Protein AF-A0A497DZN6-F1 (afdb_monomer_lite)

Radius of gyration: 14.37 Å; chains: 1; bounding box: 33×26×41 Å

Foldseek 3Di:
DDDADEEEAEEQQCLPPVSVVVCCVPPPVPPVQVVPPPDDHPYYGYAYAWDQDPVRDTDGSGDPVVVVVVVVVVVVVVPDD

Structure (mmCIF, N/CA/C/O backbone):
data_AF-A0A497DZN6-F1
#
_entry.id   AF-A0A497DZN6-F1
#
loop_
_atom_site.group_PDB
_atom_site.id
_atom_site.type_symbol
_atom_site.label_atom_id
_atom_site.label_alt_id
_atom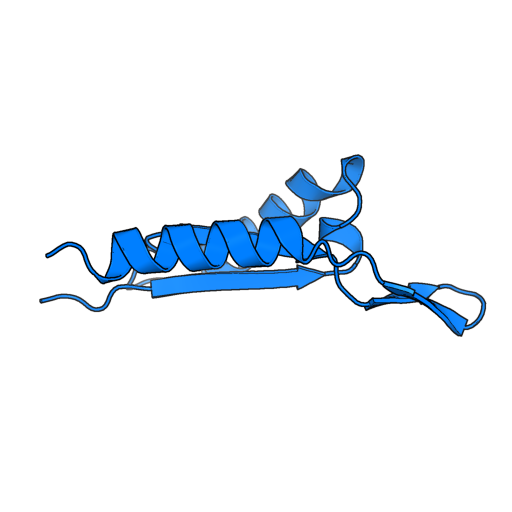_site.label_comp_id
_atom_site.label_asym_id
_atom_site.label_entity_id
_atom_site.label_seq_id
_atom_site.pdbx_PDB_ins_code
_atom_site.Cartn_x
_atom_site.Cartn_y
_atom_site.Cartn_z
_atom_site.occupancy
_atom_site.B_iso_or_equiv
_atom_site.auth_seq_id
_atom_site.auth_comp_id
_atom_site.auth_asym_id
_atom_site.auth_atom_id
_atom_site.pdbx_PDB_model_num
ATOM 1 N N . MET A 1 1 ? -19.702 -0.351 16.911 1.00 58.22 1 MET A N 1
ATOM 2 C CA . MET A 1 1 ? -18.529 -0.825 16.143 1.00 58.22 1 MET A CA 1
ATOM 3 C C . MET A 1 1 ? -18.020 0.310 15.268 1.00 58.22 1 MET A C 1
ATOM 5 O O . MET A 1 1 ? -18.822 0.940 14.589 1.00 58.22 1 MET A O 1
ATOM 9 N N . GLY A 1 2 ? -16.727 0.634 15.344 1.00 82.31 2 GLY A N 1
ATOM 10 C CA . GLY A 1 2 ? -16.113 1.645 14.475 1.00 82.31 2 GLY A CA 1
ATOM 11 C C . GLY A 1 2 ? -15.905 1.107 13.055 1.00 82.31 2 GLY A C 1
ATOM 12 O O . GLY A 1 2 ? -15.756 -0.098 12.868 1.00 82.31 2 GLY A O 1
ATOM 13 N N . LYS A 1 3 ? -15.894 1.985 12.045 1.00 89.25 3 LYS A N 1
ATOM 14 C CA . LYS A 1 3 ? -15.547 1.592 10.668 1.00 89.25 3 LYS A CA 1
ATOM 15 C C . LYS A 1 3 ? -14.066 1.187 10.612 1.00 89.25 3 LYS A C 1
ATOM 17 O O . LYS A 1 3 ? -13.226 1.919 11.128 1.00 89.25 3 LYS A O 1
ATOM 22 N N . LYS A 1 4 ? -13.744 0.062 9.964 1.00 93.75 4 LYS A N 1
ATOM 23 C CA . LYS A 1 4 ? -12.367 -0.309 9.588 1.00 93.75 4 LYS A CA 1
ATOM 24 C C . LYS A 1 4 ? -12.042 0.311 8.222 1.00 93.75 4 LYS A C 1
ATOM 26 O O . LYS A 1 4 ? -12.889 0.313 7.333 1.00 93.75 4 LYS A O 1
ATOM 31 N N . LEU A 1 5 ? -10.833 0.845 8.057 1.00 94.81 5 LEU A N 1
ATOM 32 C CA . LEU A 1 5 ? -10.361 1.469 6.814 1.00 94.81 5 LEU A CA 1
ATOM 33 C C . LEU A 1 5 ? -9.032 0.845 6.403 1.00 94.81 5 LEU A C 1
ATOM 35 O O . LEU A 1 5 ? -8.115 0.794 7.212 1.00 94.81 5 LEU A O 1
ATOM 39 N N . ALA A 1 6 ? -8.901 0.435 5.150 1.00 97.12 6 ALA A N 1
ATOM 40 C CA . ALA A 1 6 ? -7.613 0.152 4.531 1.00 97.12 6 ALA A CA 1
ATOM 41 C C . ALA A 1 6 ? -7.441 1.082 3.333 1.00 97.12 6 ALA A C 1
ATOM 43 O O . ALA A 1 6 ? -8.426 1.433 2.681 1.00 97.12 6 ALA A O 1
ATOM 44 N N . VAL A 1 7 ? -6.210 1.506 3.062 1.00 96.62 7 VAL A N 1
ATOM 45 C CA . VAL A 1 7 ? -5.924 2.433 1.960 1.00 96.62 7 VAL A CA 1
ATOM 46 C C . VAL A 1 7 ? -4.788 1.886 1.117 1.00 96.62 7 VAL A C 1
ATOM 48 O O . VAL A 1 7 ? -3.810 1.390 1.658 1.00 96.62 7 VAL A O 1
ATOM 51 N N . PHE A 1 8 ? -4.877 2.017 -0.200 1.00 96.12 8 PHE A N 1
ATOM 52 C CA . PHE A 1 8 ? -3.715 1.813 -1.053 1.00 96.12 8 PHE A CA 1
ATOM 53 C C . PHE A 1 8 ? -3.540 2.969 -2.028 1.00 96.12 8 PHE A C 1
ATOM 55 O O . PHE A 1 8 ? -4.500 3.665 -2.364 1.00 96.12 8 PHE A O 1
ATOM 62 N N . VAL A 1 9 ? -2.309 3.158 -2.495 1.00 94.94 9 VAL A N 1
ATOM 63 C CA . VAL A 1 9 ? -1.989 4.063 -3.603 1.00 94.94 9 VAL A CA 1
ATOM 64 C C . VAL A 1 9 ? -1.409 3.271 -4.769 1.00 94.94 9 VAL A C 1
ATOM 66 O O . VAL A 1 9 ? -0.660 2.320 -4.572 1.00 94.94 9 VAL A O 1
ATOM 69 N N . CYS A 1 10 ? -1.753 3.666 -5.993 1.00 93.00 10 CYS A N 1
ATOM 70 C CA . CYS A 1 10 ? -1.160 3.138 -7.217 1.00 93.00 10 CYS A CA 1
ATOM 71 C C . CYS A 1 10 ? -0.186 4.178 -7.776 1.00 93.00 10 CYS A C 1
ATOM 73 O O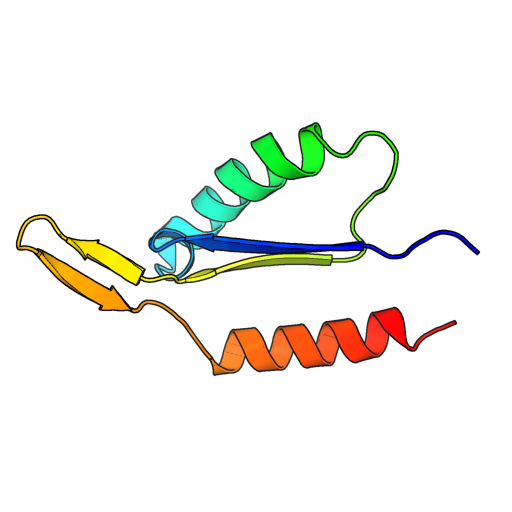 . CYS A 1 10 ? -0.590 5.291 -8.117 1.00 93.00 10 CYS A O 1
ATOM 75 N N . SER A 1 11 ? 1.100 3.842 -7.840 1.00 90.12 11 SER A N 1
ATOM 76 C CA . SER A 1 11 ? 2.148 4.737 -8.328 1.00 90.12 11 SER A CA 1
ATOM 77 C C . SER A 1 11 ? 3.229 3.941 -9.033 1.00 90.12 11 SER A C 1
ATOM 79 O O . SER A 1 11 ? 3.744 2.975 -8.484 1.00 90.12 11 SER A O 1
ATOM 81 N N . GLY A 1 12 ? 3.649 4.385 -10.219 1.00 87.56 12 GLY A N 1
ATOM 82 C CA . GLY A 1 12 ? 4.780 3.775 -10.925 1.00 87.56 12 GLY A CA 1
ATOM 83 C C . GLY A 1 12 ? 6.036 3.630 -10.059 1.00 87.56 12 GLY A C 1
ATOM 84 O O . GLY A 1 12 ? 6.717 2.615 -10.150 1.00 87.56 12 GLY A O 1
ATOM 85 N N . ARG A 1 13 ? 6.277 4.605 -9.166 1.00 87.50 13 ARG A N 1
ATOM 86 C CA . ARG A 1 13 ? 7.396 4.607 -8.210 1.00 87.50 13 ARG A CA 1
ATOM 87 C C . ARG A 1 13 ? 7.299 3.485 -7.181 1.00 87.50 13 ARG A C 1
ATOM 89 O O . ARG A 1 13 ? 8.310 2.922 -6.809 1.00 87.50 13 ARG A O 1
ATOM 96 N N . ALA A 1 14 ? 6.096 3.150 -6.726 1.00 92.50 14 ALA A N 1
ATOM 97 C CA . ALA A 1 14 ? 5.916 2.134 -5.692 1.00 92.50 14 ALA A CA 1
ATOM 98 C C . ALA A 1 14 ? 6.191 0.706 -6.194 1.00 92.50 14 ALA A C 1
ATOM 100 O O . ALA A 1 14 ? 6.334 -0.208 -5.392 1.00 92.50 14 ALA A O 1
ATOM 101 N N . GLY A 1 15 ? 6.263 0.511 -7.514 1.00 90.94 15 GLY A N 1
ATOM 102 C CA . GLY A 1 15 ? 6.668 -0.761 -8.110 1.00 90.94 15 GLY A CA 1
ATOM 103 C C . GLY A 1 15 ? 8.171 -0.869 -8.381 1.00 90.94 15 GLY A C 1
ATOM 104 O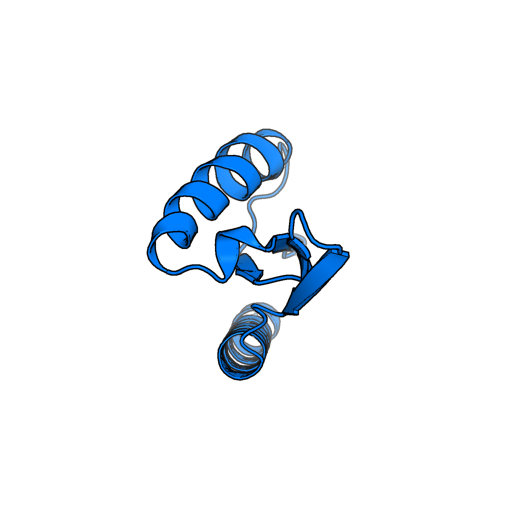 O . GLY A 1 15 ? 8.621 -1.919 -8.823 1.00 90.94 15 GLY A O 1
ATOM 105 N N . GLU A 1 16 ? 8.943 0.191 -8.130 1.00 90.56 16 GLU A N 1
ATOM 106 C CA . GLU A 1 16 ? 10.408 0.175 -8.178 1.00 90.56 16 GLU A CA 1
ATOM 107 C C . GLU A 1 16 ? 10.916 -0.046 -6.740 1.00 90.56 16 GLU A C 1
ATOM 109 O O . GLU A 1 16 ? 10.575 0.730 -5.843 1.00 90.56 16 GLU A O 1
ATOM 114 N N . VAL A 1 17 ? 11.694 -1.109 -6.497 1.00 90.50 17 VAL A N 1
ATOM 115 C CA . VAL A 1 17 ? 12.089 -1.547 -5.138 1.00 90.50 17 VAL A CA 1
ATOM 116 C C . VAL A 1 17 ? 12.797 -0.427 -4.375 1.00 90.50 17 VAL A C 1
ATOM 118 O O . VAL A 1 17 ? 12.499 -0.173 -3.210 1.00 90.50 17 VAL A O 1
ATOM 121 N N . GLU A 1 18 ? 13.670 0.306 -5.055 1.00 93.81 18 GLU A N 1
ATOM 122 C CA . GLU A 1 18 ? 14.468 1.395 -4.498 1.00 93.81 18 GLU A CA 1
ATOM 123 C C . GLU A 1 18 ? 13.629 2.645 -4.190 1.00 93.81 18 GLU A C 1
ATOM 125 O O . GLU A 1 18 ? 14.046 3.504 -3.414 1.00 93.81 18 GLU A O 1
ATOM 130 N N . GLN A 1 19 ? 12.439 2.768 -4.789 1.00 93.12 19 GLN A N 1
ATOM 131 C CA . GLN A 1 19 ? 11.538 3.907 -4.592 1.00 93.12 19 GLN A CA 1
ATOM 132 C C . GLN A 1 19 ? 10.312 3.582 -3.736 1.00 93.12 19 GLN A C 1
ATOM 134 O O . GLN A 1 19 ? 9.539 4.494 -3.428 1.00 93.12 19 GLN A O 1
ATOM 139 N N . TYR A 1 20 ? 10.132 2.324 -3.333 1.00 94.25 20 TYR A N 1
ATOM 140 C CA . TYR A 1 20 ? 8.979 1.881 -2.556 1.00 94.25 20 TYR A CA 1
ATOM 141 C C . TYR A 1 20 ? 8.824 2.670 -1.244 1.00 94.25 20 TYR A C 1
ATOM 143 O O . TYR A 1 20 ? 7.791 3.306 -1.026 1.00 94.25 20 TYR A O 1
ATOM 151 N N . GLU A 1 21 ? 9.876 2.744 -0.422 1.00 95.81 21 GLU A N 1
ATOM 152 C CA . GLU A 1 21 ? 9.834 3.483 0.851 1.00 95.81 21 GLU A CA 1
ATOM 153 C C . GLU A 1 21 ? 9.574 4.979 0.647 1.00 95.81 21 GLU A C 1
ATOM 155 O O . GLU A 1 21 ? 8.811 5.602 1.389 1.00 95.81 21 GLU A O 1
ATOM 160 N N . LEU A 1 22 ? 10.141 5.562 -0.414 1.00 95.19 22 LEU A N 1
ATOM 161 C CA . LEU A 1 22 ? 9.884 6.954 -0.770 1.00 95.19 22 LEU A CA 1
ATOM 162 C C . LEU A 1 22 ? 8.418 7.170 -1.177 1.00 95.19 22 LEU A C 1
ATOM 164 O O . LEU A 1 22 ? 7.833 8.203 -0.848 1.00 95.19 22 LEU A O 1
ATOM 168 N N . ALA A 1 23 ? 7.813 6.219 -1.890 1.00 95.00 23 ALA A N 1
ATOM 169 C CA . ALA A 1 23 ? 6.406 6.275 -2.267 1.00 95.00 23 ALA A CA 1
ATOM 170 C C . ALA A 1 23 ? 5.486 6.149 -1.040 1.00 95.00 23 ALA A C 1
ATOM 172 O O . ALA A 1 23 ? 4.525 6.916 -0.928 1.00 95.00 23 ALA A O 1
ATOM 173 N N . ILE A 1 24 ? 5.804 5.255 -0.099 1.00 96.69 24 ILE A N 1
ATOM 174 C CA . ILE A 1 24 ? 5.093 5.136 1.182 1.00 96.69 24 ILE A CA 1
ATOM 175 C C . ILE A 1 24 ? 5.178 6.445 1.968 1.00 96.69 24 ILE A C 1
ATOM 177 O O . ILE A 1 24 ? 4.150 6.995 2.370 1.00 96.69 24 ILE A O 1
ATOM 181 N N . GLU A 1 25 ? 6.382 6.986 2.151 1.00 96.81 25 GLU A N 1
ATOM 182 C CA . GLU A 1 25 ? 6.584 8.234 2.884 1.00 96.81 25 GLU A CA 1
ATOM 183 C C . GLU A 1 25 ? 5.808 9.388 2.238 1.00 96.81 25 GLU A C 1
ATOM 185 O O . GLU A 1 25 ? 5.004 10.058 2.890 1.00 96.81 25 GLU A O 1
ATOM 190 N N . ARG A 1 26 ? 5.978 9.582 0.928 1.00 95.44 26 ARG A N 1
ATOM 191 C CA . ARG A 1 26 ? 5.407 10.723 0.208 1.00 95.44 26 ARG A CA 1
ATOM 192 C C . ARG A 1 26 ? 3.890 10.657 0.075 1.00 95.44 26 ARG A C 1
ATOM 194 O O . ARG A 1 26 ? 3.227 11.672 0.263 1.00 95.44 26 ARG A O 1
ATOM 201 N N . TYR A 1 27 ? 3.334 9.510 -0.305 1.00 95.00 27 TYR A N 1
ATOM 202 C CA . TYR A 1 27 ? 1.911 9.415 -0.641 1.00 95.00 27 TYR A CA 1
ATOM 203 C C . TYR A 1 27 ? 1.074 8.927 0.532 1.00 95.00 27 TYR A C 1
ATOM 205 O O . TYR A 1 27 ? -0.004 9.464 0.787 1.00 95.00 27 TYR A O 1
ATOM 213 N N . VAL A 1 28 ? 1.561 7.939 1.278 1.00 95.38 28 VAL A N 1
ATOM 214 C CA . VAL A 1 28 ? 0.791 7.384 2.387 1.00 95.38 28 VAL A CA 1
ATOM 215 C C . VAL A 1 28 ? 0.970 8.240 3.630 1.00 95.38 28 VAL A C 1
ATOM 217 O O . VAL A 1 28 ? -0.000 8.816 4.116 1.00 95.38 28 VAL A O 1
ATOM 220 N N . ARG A 1 29 ? 2.196 8.389 4.135 1.00 94.38 29 ARG A N 1
ATOM 221 C CA . ARG A 1 29 ? 2.417 9.060 5.424 1.00 94.38 29 ARG A CA 1
ATOM 222 C C . ARG A 1 29 ? 2.189 10.564 5.346 1.00 94.38 29 ARG A C 1
ATOM 224 O O . ARG A 1 29 ? 1.462 11.108 6.172 1.00 94.38 29 ARG A O 1
ATOM 231 N N . GLN A 1 30 ? 2.770 11.238 4.357 1.00 95.31 30 GLN A N 1
ATOM 232 C CA . GLN A 1 30 ? 2.719 12.700 4.274 1.00 95.31 30 GLN A CA 1
ATOM 233 C C . GLN A 1 30 ? 1.414 13.260 3.710 1.00 95.31 30 GLN A C 1
ATOM 235 O O . GLN A 1 30 ? 1.116 14.422 3.979 1.00 95.31 30 GLN A O 1
ATOM 240 N N . VAL A 1 31 ? 0.638 12.468 2.966 1.00 94.31 31 VAL A N 1
ATOM 241 C CA . VAL A 1 31 ? -0.641 12.914 2.393 1.00 94.31 31 VAL A CA 1
ATOM 242 C C . VAL A 1 31 ? -1.799 12.189 3.063 1.00 94.31 31 VAL A C 1
ATOM 244 O O . VAL A 1 31 ? -2.513 12.796 3.857 1.00 94.31 31 VAL A O 1
ATOM 247 N N . ILE A 1 32 ? -1.970 10.890 2.805 1.00 93.50 32 ILE A N 1
ATOM 248 C CA . ILE A 1 32 ? -3.158 10.145 3.250 1.00 93.50 32 ILE A CA 1
ATOM 249 C C . ILE A 1 32 ? -3.294 10.176 4.778 1.00 93.50 32 ILE A C 1
ATOM 251 O O . ILE A 1 32 ? -4.311 10.635 5.294 1.00 93.50 32 ILE A O 1
ATOM 255 N N . LEU A 1 33 ? -2.272 9.735 5.517 1.00 93.50 33 LEU A N 1
ATOM 256 C CA . LEU A 1 33 ? -2.350 9.626 6.976 1.00 93.50 33 LEU A CA 1
ATOM 257 C C . LEU A 1 33 ? -2.435 10.993 7.666 1.00 93.50 33 LEU A C 1
ATOM 259 O O . LEU A 1 33 ? -3.083 11.096 8.703 1.00 93.50 33 LEU A O 1
ATOM 263 N N . LYS A 1 34 ? -1.854 12.053 7.085 1.00 93.44 34 LYS A N 1
ATOM 264 C CA . LYS A 1 34 ? -2.033 13.424 7.596 1.00 93.44 34 LYS A CA 1
ATOM 265 C C . LYS A 1 34 ? -3.454 13.954 7.380 1.00 93.44 34 LYS A C 1
ATOM 267 O O . LYS A 1 34 ? -3.942 14.730 8.200 1.00 93.44 34 LYS A O 1
ATOM 272 N N . CYS A 1 35 ? -4.124 13.558 6.298 1.00 92.62 35 CYS A N 1
ATOM 273 C CA . CYS A 1 35 ? -5.497 13.978 6.007 1.00 92.62 35 CYS A CA 1
ATOM 274 C C . CYS A 1 35 ? -6.551 13.210 6.824 1.00 92.62 35 CYS A C 1
ATOM 276 O O . CYS A 1 35 ? -7.627 13.746 7.098 1.00 92.62 35 CYS A O 1
ATOM 278 N N . LEU A 1 36 ? -6.260 11.975 7.234 1.00 92.25 36 LEU A N 1
ATOM 279 C CA . LEU A 1 36 ? -7.168 11.138 8.019 1.00 92.25 36 LEU A CA 1
ATOM 280 C C . LEU A 1 36 ? -7.183 11.544 9.503 1.00 92.25 36 LEU A C 1
ATOM 282 O O . LEU A 1 36 ? -6.448 11.012 10.329 1.00 92.25 36 LEU A O 1
ATOM 286 N N . LYS A 1 37 ? -8.059 12.492 9.855 1.00 87.62 37 LYS A N 1
ATOM 287 C CA . LYS A 1 37 ? -8.153 13.042 11.224 1.00 87.62 37 LYS A CA 1
ATOM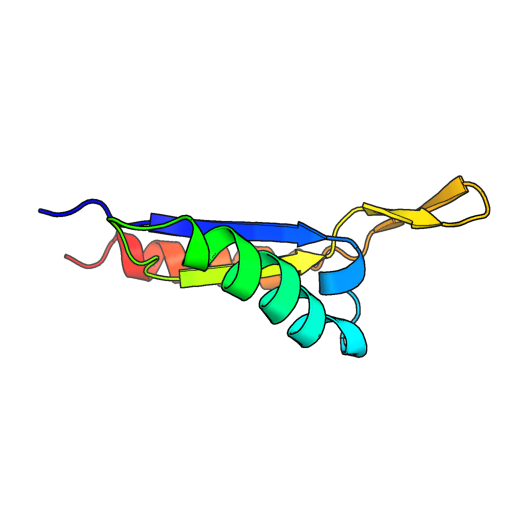 288 C C . LYS A 1 37 ? -8.937 12.174 12.211 1.00 87.62 37 LYS A C 1
ATOM 290 O O . LYS A 1 37 ? -8.693 12.245 13.409 1.00 87.62 37 LYS A O 1
ATOM 295 N N . THR A 1 38 ? -9.904 11.399 11.729 1.00 90.25 38 THR A N 1
ATOM 296 C CA . THR A 1 38 ? -10.912 10.730 12.575 1.00 90.25 38 THR A CA 1
ATOM 297 C C . THR A 1 38 ? -10.821 9.209 12.564 1.00 90.25 38 THR A C 1
ATOM 299 O O . THR A 1 38 ? -11.489 8.549 13.355 1.00 90.25 38 THR A O 1
ATOM 302 N N . ILE A 1 39 ? -10.007 8.637 11.678 1.00 90.88 39 ILE A N 1
ATOM 303 C CA . ILE A 1 39 ? -9.872 7.193 11.510 1.00 90.88 39 ILE A CA 1
ATOM 304 C C . ILE A 1 39 ? -8.426 6.849 11.175 1.00 90.88 39 ILE A C 1
ATOM 306 O O . ILE A 1 39 ? -7.831 7.437 10.277 1.00 90.88 39 ILE A O 1
ATOM 310 N N . LYS A 1 40 ? -7.860 5.877 11.892 1.00 91.31 40 LYS A N 1
ATOM 311 C CA . LYS A 1 40 ? -6.562 5.297 11.543 1.00 91.31 40 LYS A CA 1
ATOM 312 C C . LYS A 1 40 ? -6.800 4.081 10.650 1.00 91.31 40 LYS A C 1
ATOM 314 O O . LYS A 1 40 ? -7.585 3.217 11.045 1.00 91.31 40 LYS A O 1
ATOM 319 N N . PRO A 1 41 ? -6.164 3.993 9.469 1.00 95.19 41 PRO A N 1
ATOM 320 C CA . PRO A 1 41 ? -6.240 2.785 8.670 1.00 95.19 41 PRO A CA 1
ATOM 321 C C . PRO A 1 41 ? -5.702 1.586 9.450 1.00 95.19 41 PRO A C 1
ATOM 323 O O . PRO A 1 41 ? -4.670 1.690 10.110 1.00 95.19 41 PRO A O 1
ATOM 326 N N . VAL A 1 42 ? -6.385 0.449 9.345 1.00 95.88 42 VAL A N 1
ATOM 327 C CA . VAL A 1 42 ? -5.920 -0.835 9.889 1.00 95.88 42 VAL A CA 1
ATOM 328 C C . VAL A 1 42 ? -4.783 -1.423 9.053 1.00 95.88 42 VAL A C 1
ATOM 330 O O . VAL A 1 42 ? -4.021 -2.246 9.541 1.00 95.88 42 VAL A O 1
ATOM 333 N N . ALA A 1 43 ? -4.668 -0.986 7.800 1.00 96.62 43 ALA A N 1
ATOM 334 C CA . ALA A 1 43 ? -3.585 -1.325 6.895 1.00 96.62 43 ALA A CA 1
ATOM 335 C C . ALA A 1 43 ? -3.447 -0.239 5.824 1.00 96.62 43 ALA A C 1
ATOM 337 O O . ALA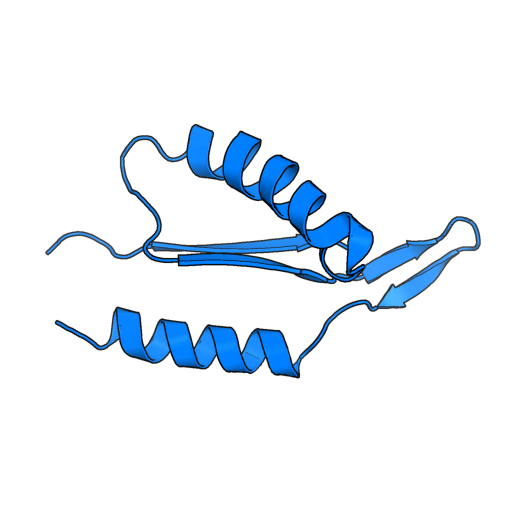 A 1 43 ? -4.425 0.429 5.461 1.00 96.62 43 ALA A O 1
ATOM 338 N N . TYR A 1 44 ? -2.240 -0.084 5.296 1.00 97.25 44 TYR A N 1
ATOM 339 C CA . TYR A 1 44 ? -1.985 0.738 4.126 1.00 97.25 44 TYR A CA 1
ATOM 340 C C . TYR A 1 44 ? -0.879 0.139 3.264 1.00 97.25 44 TYR A C 1
ATOM 342 O O . TYR A 1 44 ? -0.041 -0.589 3.785 1.00 97.25 44 TYR A O 1
ATOM 350 N N . GLU A 1 45 ? -0.888 0.442 1.967 1.00 97.38 45 GLU A N 1
ATOM 351 C CA . GLU A 1 45 ? 0.114 -0.065 1.025 1.00 97.38 45 GLU A CA 1
ATOM 352 C C . GLU A 1 45 ? 0.296 0.868 -0.186 1.00 97.38 45 GLU A C 1
ATOM 354 O O . GLU A 1 45 ? -0.592 1.654 -0.531 1.00 97.38 45 GLU A O 1
ATOM 359 N N . ALA A 1 46 ? 1.443 0.788 -0.852 1.00 96.50 46 ALA A N 1
ATOM 360 C CA . ALA A 1 46 ? 1.694 1.398 -2.145 1.00 96.50 46 ALA A CA 1
ATOM 361 C C . ALA A 1 46 ? 2.035 0.315 -3.175 1.00 96.50 46 ALA A C 1
ATOM 363 O O . ALA A 1 46 ? 3.009 -0.417 -3.041 1.00 96.50 46 ALA A O 1
ATOM 364 N N . PHE A 1 47 ? 1.253 0.249 -4.249 1.00 96.38 47 PHE A N 1
ATOM 365 C CA . PHE A 1 47 ? 1.478 -0.683 -5.346 1.00 96.38 47 PHE A CA 1
ATOM 366 C C . PHE A 1 47 ? 2.024 0.029 -6.570 1.00 96.38 47 PHE A C 1
ATOM 368 O O . PHE A 1 47 ? 1.652 1.170 -6.874 1.00 96.38 47 PHE A O 1
ATOM 375 N N . GLY A 1 48 ? 2.865 -0.690 -7.311 1.00 94.56 48 GLY A N 1
ATOM 376 C CA . GLY A 1 48 ? 3.270 -0.289 -8.645 1.00 94.56 48 GLY A CA 1
ATOM 377 C C . GLY A 1 48 ? 2.072 0.026 -9.531 1.00 94.56 48 GLY A C 1
ATOM 378 O O . GLY A 1 48 ? 0.992 -0.539 -9.384 1.00 94.56 48 GLY A O 1
ATOM 379 N N . GLY A 1 49 ? 2.262 0.962 -10.450 1.00 89.25 49 GLY A N 1
ATOM 380 C CA . GLY A 1 49 ? 1.240 1.389 -11.393 1.00 89.25 49 GLY A CA 1
ATOM 381 C C . GLY A 1 49 ? 1.811 1.553 -12.788 1.00 89.25 49 GLY A C 1
ATOM 382 O O . GLY A 1 49 ? 3.010 1.385 -13.011 1.00 89.25 49 GLY A O 1
ATOM 383 N N . ARG A 1 50 ? 0.946 1.934 -13.726 1.00 83.88 50 ARG A N 1
ATOM 384 C CA . ARG A 1 50 ? 1.387 2.329 -15.064 1.00 83.88 50 ARG A CA 1
ATOM 385 C C . ARG A 1 50 ? 2.034 3.705 -14.999 1.00 83.88 50 ARG A C 1
ATOM 387 O O . ARG A 1 50 ? 1.398 4.669 -14.573 1.00 83.88 50 ARG A O 1
ATOM 394 N N . LYS A 1 51 ? 3.290 3.789 -15.430 1.00 74.44 51 LYS A N 1
ATOM 395 C CA . LYS A 1 51 ? 4.056 5.035 -15.505 1.00 74.44 51 LYS A CA 1
ATOM 396 C C . LYS A 1 51 ? 4.320 5.364 -16.974 1.00 74.44 51 LYS A C 1
ATOM 398 O O . LYS A 1 51 ? 4.883 4.515 -17.665 1.00 74.44 51 LYS A O 1
ATOM 403 N N . PRO A 1 52 ? 3.929 6.551 -17.463 1.00 71.62 52 PRO A N 1
ATOM 404 C CA . PRO A 1 52 ? 4.402 7.011 -18.759 1.00 71.62 52 PRO A CA 1
ATOM 405 C C . PRO A 1 52 ? 5.907 7.286 -18.666 1.00 71.62 52 PRO A C 1
ATOM 407 O O . PRO A 1 52 ? 6.359 7.988 -17.755 1.00 71.62 52 PRO A O 1
ATOM 410 N N . LEU A 1 53 ? 6.675 6.71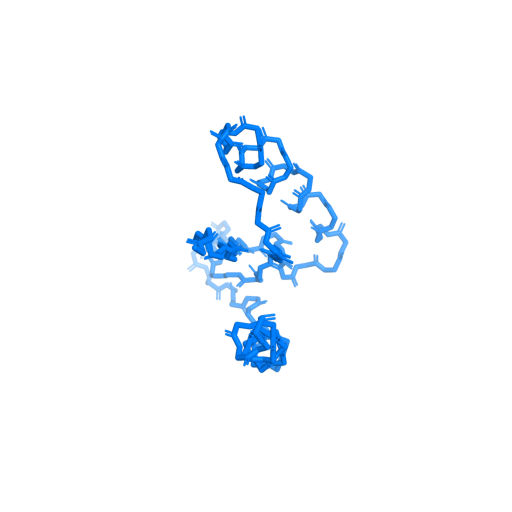9 -19.591 1.00 73.62 53 LEU A N 1
ATOM 411 C CA . LEU A 1 53 ? 8.088 7.028 -19.778 1.00 73.62 53 LEU A CA 1
ATOM 412 C C . LEU A 1 53 ? 8.255 8.157 -20.816 1.00 73.62 53 LEU A C 1
ATOM 414 O O . LEU A 1 53 ? 7.330 8.421 -21.593 1.00 73.62 53 LEU A O 1
ATOM 418 N N . PRO A 1 54 ? 9.403 8.868 -20.818 1.00 75.75 54 PRO A N 1
ATOM 419 C CA . PRO A 1 54 ? 9.646 10.015 -21.703 1.00 75.75 54 PRO A CA 1
ATOM 420 C C . PRO A 1 54 ? 9.451 9.735 -23.204 1.00 75.75 54 PRO A C 1
ATOM 422 O O . PRO A 1 54 ? 9.202 10.658 -23.972 1.00 75.75 54 PRO A O 1
ATOM 425 N N . ASP A 1 55 ? 9.513 8.472 -23.617 1.00 81.31 55 ASP A N 1
ATOM 426 C CA . ASP A 1 55 ? 9.358 7.984 -24.990 1.00 81.31 55 ASP A CA 1
ATOM 427 C C . ASP A 1 55 ? 7.932 7.490 -25.324 1.00 81.31 55 ASP A C 1
ATOM 429 O O . ASP A 1 55 ? 7.722 6.843 -26.348 1.00 81.31 55 ASP A O 1
ATOM 433 N N . ARG A 1 56 ? 6.932 7.800 -24.484 1.00 66.19 56 ARG A N 1
ATOM 434 C CA . ARG A 1 56 ? 5.543 7.296 -24.578 1.00 66.19 56 ARG A CA 1
ATOM 435 C C . ARG A 1 56 ? 5.404 5.780 -24.405 1.00 66.19 56 ARG A C 1
ATOM 437 O O . ARG A 1 56 ? 4.308 5.256 -24.617 1.00 66.19 56 ARG A O 1
ATOM 444 N N . THR A 1 57 ? 6.451 5.073 -23.982 1.00 72.56 57 THR A N 1
ATOM 445 C CA . THR A 1 57 ? 6.293 3.686 -23.546 1.00 72.56 57 THR A CA 1
ATOM 446 C C . THR A 1 57 ? 5.658 3.655 -22.158 1.00 72.56 57 THR A C 1
ATOM 448 O O . THR A 1 57 ? 5.870 4.530 -21.313 1.00 72.56 57 THR A O 1
ATOM 451 N N . TYR A 1 58 ? 4.802 2.662 -21.934 1.00 76.56 58 TYR A N 1
ATOM 452 C CA . TYR A 1 58 ? 4.193 2.431 -20.632 1.00 76.56 58 TYR A CA 1
ATOM 453 C C . TYR A 1 58 ? 4.879 1.239 -19.996 1.00 76.56 58 TYR A C 1
ATOM 455 O O . TYR A 1 58 ? 4.746 0.119 -20.488 1.00 76.56 58 TYR A O 1
ATOM 463 N N . GLN A 1 59 ? 5.557 1.474 -18.876 1.00 82.94 59 GLN A N 1
ATOM 464 C CA . GLN A 1 59 ? 5.982 0.382 -18.017 1.00 82.94 59 GLN A CA 1
ATOM 465 C C . GLN A 1 59 ? 4.906 0.138 -16.961 1.00 82.94 59 GLN A C 1
ATOM 467 O O . GLN A 1 59 ? 4.441 1.061 -16.280 1.00 82.94 59 GLN A O 1
ATOM 472 N N . ASP A 1 60 ? 4.478 -1.115 -16.866 1.00 88.12 60 ASP A N 1
ATOM 473 C CA . ASP A 1 60 ? 3.518 -1.572 -15.876 1.00 88.12 60 ASP A CA 1
ATOM 474 C C . ASP A 1 60 ? 4.268 -2.254 -14.733 1.00 88.12 60 ASP A C 1
ATOM 476 O O . ASP A 1 60 ? 4.682 -3.402 -14.858 1.00 88.12 60 ASP A O 1
ATOM 480 N N . ASN A 1 61 ? 4.462 -1.536 -13.625 1.00 90.12 61 ASN A N 1
ATOM 481 C CA . ASN A 1 61 ? 5.211 -2.050 -12.474 1.00 90.12 61 ASN A CA 1
ATOM 482 C C . ASN A 1 61 ? 4.309 -2.763 -11.451 1.00 90.12 61 ASN A C 1
ATOM 484 O O . ASN A 1 61 ? 4.682 -2.908 -10.287 1.00 90.12 61 ASN A O 1
ATOM 488 N N . ARG A 1 62 ? 3.087 -3.150 -11.838 1.00 92.94 62 ARG A N 1
ATOM 489 C CA . ARG A 1 62 ? 2.168 -3.871 -10.950 1.00 92.94 62 ARG A CA 1
ATOM 490 C C . ARG A 1 62 ? 2.666 -5.284 -10.684 1.00 92.94 62 ARG A C 1
ATOM 492 O O . ARG A 1 62 ? 2.790 -6.090 -11.601 1.00 92.94 62 ARG A O 1
ATOM 499 N N . ASP A 1 63 ? 2.814 -5.603 -9.407 1.00 94.38 63 ASP A N 1
ATOM 500 C CA . ASP A 1 63 ? 2.980 -6.971 -8.932 1.00 94.38 63 ASP A CA 1
ATOM 501 C C . ASP A 1 63 ? 1.621 -7.516 -8.469 1.00 94.38 63 ASP A C 1
ATOM 503 O O . ASP A 1 63 ? 1.139 -7.227 -7.369 1.00 94.38 63 ASP A O 1
ATOM 507 N N . TRP A 1 64 ? 0.973 -8.295 -9.336 1.00 95.00 64 TRP A N 1
ATOM 508 C CA . TRP A 1 64 ? -0.331 -8.892 -9.043 1.00 95.00 64 TRP A CA 1
ATOM 509 C C . TRP A 1 64 ? -0.288 -9.929 -7.918 1.00 95.00 64 TRP A C 1
ATOM 511 O O . TRP A 1 64 ? -1.316 -10.148 -7.273 1.00 95.00 64 TRP A O 1
ATOM 521 N N . GLY A 1 65 ? 0.870 -10.552 -7.676 1.00 97.44 65 GLY A N 1
ATOM 522 C CA . GLY A 1 65 ? 1.071 -11.479 -6.565 1.00 97.44 65 GLY A CA 1
ATOM 523 C C . GLY A 1 65 ? 0.964 -10.739 -5.238 1.00 97.44 65 GLY A C 1
ATOM 524 O O . GLY A 1 65 ? 0.084 -11.046 -4.435 1.00 97.44 65 GLY A O 1
ATOM 525 N N . LYS A 1 66 ? 1.750 -9.670 -5.075 1.00 96.00 66 LYS A N 1
ATOM 526 C CA . LYS A 1 66 ? 1.709 -8.818 -3.874 1.00 96.00 66 LYS A CA 1
ATOM 527 C C . LYS A 1 66 ? 0.338 -8.191 -3.637 1.00 96.00 66 LYS A C 1
ATOM 529 O O . LYS A 1 66 ? -0.153 -8.190 -2.511 1.00 96.00 66 LYS A O 1
ATOM 534 N N . ILE A 1 67 ? -0.318 -7.701 -4.694 1.00 97.19 67 ILE A N 1
ATOM 535 C CA . ILE A 1 67 ? -1.677 -7.140 -4.591 1.00 97.19 67 ILE A CA 1
ATOM 536 C C . ILE A 1 67 ? -2.660 -8.196 -4.068 1.00 97.19 67 ILE A C 1
ATOM 538 O O . ILE A 1 67 ? -3.474 -7.912 -3.187 1.00 97.19 67 ILE A O 1
ATOM 542 N N . ARG A 1 68 ? -2.583 -9.426 -4.592 1.00 98.38 68 ARG A N 1
ATOM 543 C CA . ARG A 1 68 ? -3.446 -10.533 -4.167 1.00 98.38 68 ARG A CA 1
ATOM 544 C C . ARG A 1 68 ? -3.180 -10.931 -2.716 1.00 98.38 68 ARG A C 1
ATOM 546 O O . ARG A 1 68 ? -4.127 -11.096 -1.950 1.00 98.38 68 ARG A O 1
ATOM 553 N N . GLU A 1 69 ? -1.918 -11.073 -2.331 1.00 98.31 69 GLU A N 1
ATOM 554 C CA . GLU A 1 69 ? -1.525 -11.414 -0.960 1.00 98.31 69 GLU A CA 1
ATOM 555 C C . GLU A 1 69 ? -2.013 -10.371 0.047 1.00 98.31 69 GLU A C 1
ATOM 557 O O . GLU A 1 69 ? -2.602 -10.727 1.073 1.00 98.31 69 GLU A O 1
ATOM 562 N N . TRP A 1 70 ? -1.858 -9.087 -0.283 1.00 98.12 70 TRP A N 1
ATOM 563 C CA . TRP A 1 70 ? -2.371 -7.993 0.532 1.00 98.12 70 TRP A CA 1
ATOM 564 C C . TRP A 1 70 ? -3.898 -8.030 0.642 1.00 98.12 70 TRP A C 1
ATOM 566 O O . TRP A 1 70 ? -4.434 -7.929 1.744 1.00 98.12 70 TRP A O 1
ATOM 576 N N . ALA A 1 71 ? -4.616 -8.269 -0.460 1.00 98.12 71 ALA A N 1
ATOM 577 C CA . ALA A 1 71 ? -6.072 -8.407 -0.435 1.00 98.12 71 ALA A CA 1
ATOM 578 C C . ALA A 1 71 ? -6.534 -9.571 0.463 1.00 98.12 71 ALA A C 1
ATOM 580 O O . ALA A 1 71 ? -7.471 -9.414 1.248 1.00 98.12 71 ALA A O 1
ATOM 581 N N . HIS A 1 72 ? -5.853 -10.721 0.421 1.00 98.25 72 HIS A N 1
ATOM 582 C CA . HIS A 1 72 ? -6.135 -11.830 1.337 1.00 98.25 72 HIS A CA 1
ATOM 583 C C . HIS A 1 72 ? -5.834 -11.475 2.797 1.00 98.25 72 HIS A C 1
ATOM 585 O O . HIS A 1 72 ? -6.586 -11.865 3.693 1.00 98.25 72 HIS A O 1
ATOM 591 N N . HIS A 1 73 ? -4.753 -10.736 3.052 1.00 97.38 73 HIS A N 1
ATOM 592 C CA . HIS A 1 73 ? -4.432 -10.236 4.385 1.00 97.38 73 HIS A CA 1
ATOM 593 C C . HIS A 1 73 ? -5.512 -9.286 4.918 1.00 97.38 73 HIS A C 1
ATOM 595 O O . HIS A 1 73 ? -5.968 -9.469 6.048 1.00 97.38 73 HIS A O 1
ATOM 601 N N . LEU A 1 74 ? -6.003 -8.355 4.093 1.00 97.56 74 LEU A N 1
ATOM 602 C CA . LEU A 1 74 ? -7.146 -7.516 4.449 1.00 97.56 74 LEU A CA 1
ATOM 603 C C . LEU A 1 74 ? -8.389 -8.353 4.739 1.00 97.56 74 LEU A C 1
ATOM 605 O O . LEU A 1 74 ? -9.040 -8.128 5.752 1.00 97.56 74 LEU A O 1
ATOM 609 N N . GLY A 1 75 ? -8.691 -9.357 3.912 1.00 97.19 75 GLY A N 1
ATOM 610 C CA . GLY A 1 75 ? -9.813 -10.264 4.158 1.00 97.19 75 GLY A CA 1
ATOM 611 C C . GLY A 1 75 ? -9.799 -10.836 5.580 1.00 97.19 75 GLY A C 1
ATOM 612 O O . GLY A 1 75 ? -10.831 -10.837 6.247 1.00 97.19 75 GLY A O 1
ATOM 613 N N . ARG A 1 76 ? -8.621 -11.214 6.096 1.00 96.38 76 ARG A N 1
ATOM 614 C CA . ARG A 1 76 ? -8.457 -11.688 7.482 1.00 96.38 76 ARG A CA 1
ATOM 615 C C . ARG A 1 76 ? -8.713 -10.592 8.524 1.00 96.38 76 ARG A C 1
ATOM 617 O O . ARG A 1 76 ? -9.445 -10.839 9.473 1.00 96.38 76 ARG A O 1
ATOM 624 N N . ILE A 1 77 ? -8.172 -9.386 8.336 1.00 94.69 77 ILE A N 1
ATOM 625 C CA . ILE A 1 77 ? -8.358 -8.249 9.266 1.00 94.69 77 ILE A CA 1
ATOM 626 C C . ILE A 1 77 ? -9.824 -7.790 9.335 1.00 94.69 77 ILE A C 1
ATOM 628 O O . ILE A 1 77 ? -10.329 -7.391 10.388 1.00 94.69 77 ILE A O 1
ATOM 632 N N . PHE A 1 78 ? -10.506 -7.779 8.192 1.00 94.81 78 PHE A N 1
ATOM 633 C CA . PHE A 1 78 ? -11.882 -7.295 8.098 1.00 94.81 78 PHE A CA 1
ATOM 634 C C . PHE A 1 78 ? -12.904 -8.347 8.529 1.00 94.81 78 PHE A C 1
ATOM 636 O O . PHE A 1 78 ? -13.984 -7.962 8.967 1.00 94.81 78 PHE A O 1
ATOM 643 N N . SER A 1 79 ? -12.553 -9.634 8.454 1.00 93.75 79 SER A N 1
ATOM 644 C CA . SER A 1 79 ? -13.404 -10.736 8.923 1.00 93.75 79 SER A CA 1
ATOM 645 C C . SER A 1 79 ? -13.204 -11.075 10.402 1.00 93.75 79 SER A C 1
ATOM 647 O O . SER A 1 79 ? -14.027 -11.792 10.959 1.00 93.75 79 SER A O 1
ATOM 649 N N . SER A 1 80 ? -12.128 -10.602 11.043 1.00 80.56 80 SER A N 1
ATOM 650 C CA . SER A 1 80 ? -11.982 -10.725 12.495 1.00 80.56 80 SER A CA 1
ATOM 651 C C . SER A 1 80 ? -12.949 -9.765 13.193 1.00 80.56 80 SER A C 1
ATOM 653 O O . SER A 1 80 ? -13.093 -8.620 12.754 1.00 80.56 80 SER A O 1
ATOM 655 N N . GLU A 1 81 ? -13.605 -10.215 14.261 1.00 61.62 81 GLU A N 1
ATOM 656 C CA . GLU A 1 81 ? -14.502 -9.375 15.072 1.00 61.62 81 GLU A CA 1
ATOM 657 C C . GLU A 1 81 ? -13.767 -8.190 15.721 1.00 61.62 81 GLU A C 1
ATOM 659 O O . GLU A 1 81 ? -12.574 -8.336 16.082 1.00 61.62 81 GLU A O 1
#

pLDDT: mean 90.81, std 8.57, range [58.22, 98.38]

Sequence (81 aa):
MGKKLAVFVCSGRAGEVEQYELAIERYVRQVILKCLKTIKPVAYEAFGGRKPLPDRTYQDNRDWGKIREWAHHLGRIFSSE

Secondary structure (DSSP, 8-state):
-PPP-EEEEE-GGGGSGGGHHHHIIIIIIIIIIHH-SS---SEEEEE--EEE-TTS-EEE---HHHHHHHHHHHHHHHH--